Protein AF-A0A816SNZ1-F1 (afdb_monomer_lite)

Sequence (119 aa):
MFSFCSSQISNSGRFRVFFRKCVNAGNIRAICYDGLQAATILGLEESIKIVESNVPKHPLSTFAQAIFKVCLGRDKEASQVFQLFAAHHADLRSEEVLDLGRSMQYLMPHIYAPWLNTS

Foldseek 3Di:
DVLLVLQLCAPPHVCVVVLVVCLVVVPLVSLLLVLLLCCQVVNLVVSLVSLVSCPPVDLLSLLSNLVSCVVVVVPVVSVVSVVSNVVPPHDCPDVVVVVSVVVSVVSNVSNPPPDPPPD

Structure (mmCIF, N/CA/C/O backbone):
data_AF-A0A816SNZ1-F1
#
_entry.id   AF-A0A816SNZ1-F1
#
loop_
_atom_site.group_PDB
_atom_site.id
_atom_site.type_symbol
_atom_sit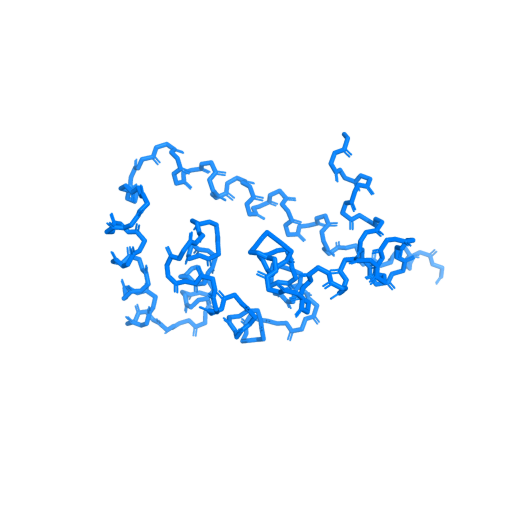e.label_atom_id
_atom_site.label_alt_id
_atom_site.label_comp_id
_atom_site.label_asym_id
_atom_site.label_entity_id
_atom_site.label_seq_id
_atom_site.pdbx_PDB_ins_code
_atom_site.Cartn_x
_atom_site.Cartn_y
_atom_site.Cartn_z
_atom_site.occupancy
_atom_site.B_iso_or_equiv
_atom_site.auth_seq_id
_atom_site.auth_comp_id
_atom_site.auth_asym_id
_atom_site.auth_atom_id
_atom_site.pdbx_PDB_model_num
ATOM 1 N N . MET A 1 1 ? 20.719 -8.042 -5.033 1.00 43.97 1 MET A N 1
ATOM 2 C CA . MET A 1 1 ? 20.412 -7.519 -6.388 1.00 43.97 1 MET A CA 1
ATOM 3 C C . MET A 1 1 ? 19.325 -6.432 -6.388 1.00 43.97 1 MET A C 1
ATOM 5 O O . MET A 1 1 ? 19.473 -5.473 -7.131 1.00 43.97 1 MET A O 1
ATOM 9 N N . PHE A 1 2 ? 18.286 -6.499 -5.537 1.00 44.66 2 PHE A N 1
ATOM 10 C CA . PHE A 1 2 ? 17.207 -5.489 -5.498 1.00 44.66 2 PHE A CA 1
ATOM 11 C C . PHE A 1 2 ? 17.575 -4.113 -4.892 1.00 44.66 2 PHE A C 1
ATOM 13 O O . PHE A 1 2 ? 17.025 -3.114 -5.350 1.00 44.66 2 PHE A O 1
ATOM 20 N N . SER A 1 3 ? 18.537 -4.009 -3.958 1.00 50.00 3 SER A N 1
ATOM 21 C CA . SER A 1 3 ? 18.915 -2.703 -3.363 1.00 50.00 3 SER A CA 1
ATOM 22 C C . SER A 1 3 ? 19.641 -1.754 -4.337 1.00 50.00 3 SER A C 1
ATOM 24 O O . SER A 1 3 ? 19.559 -0.531 -4.221 1.00 50.00 3 SER A O 1
ATOM 26 N N . PHE A 1 4 ? 20.305 -2.300 -5.364 1.00 48.47 4 PHE A N 1
ATOM 27 C CA . PHE A 1 4 ? 20.852 -1.497 -6.460 1.00 48.47 4 PHE A CA 1
ATOM 28 C C . PHE A 1 4 ? 19.730 -0.953 -7.355 1.00 48.47 4 PHE A C 1
ATOM 30 O O . PHE A 1 4 ? 19.806 0.167 -7.837 1.00 48.47 4 PHE A O 1
ATOM 37 N N . CYS A 1 5 ? 18.648 -1.709 -7.552 1.00 53.03 5 CYS A N 1
ATOM 38 C CA . CYS A 1 5 ? 17.548 -1.275 -8.409 1.00 53.03 5 CYS A CA 1
ATOM 39 C C . CYS A 1 5 ? 16.741 -0.131 -7.766 1.00 53.03 5 CYS A C 1
ATOM 41 O O . CYS A 1 5 ? 16.428 0.840 -8.451 1.00 53.03 5 CYS A O 1
ATOM 43 N N . SER A 1 6 ? 16.492 -0.183 -6.448 1.00 59.12 6 SER A N 1
ATOM 44 C CA . SER A 1 6 ? 15.753 0.863 -5.718 1.00 59.12 6 SER A CA 1
ATOM 45 C C . SER A 1 6 ? 16.490 2.211 -5.681 1.00 59.12 6 SER A C 1
ATOM 47 O O . SER A 1 6 ? 15.879 3.255 -5.905 1.00 59.12 6 SER A O 1
ATOM 49 N N . SER A 1 7 ? 17.814 2.208 -5.488 1.00 62.91 7 SER A N 1
ATOM 50 C CA . SER A 1 7 ? 18.628 3.435 -5.538 1.00 62.91 7 SER A CA 1
ATOM 51 C C . SER A 1 7 ? 18.692 4.042 -6.946 1.00 62.91 7 SER A C 1
ATOM 53 O O . SER A 1 7 ? 18.656 5.263 -7.090 1.00 62.91 7 SER A O 1
ATOM 55 N N . GLN A 1 8 ? 18.704 3.221 -8.001 1.00 66.19 8 GLN A N 1
ATOM 56 C CA . GLN A 1 8 ? 18.770 3.701 -9.388 1.00 66.19 8 GLN A CA 1
ATOM 57 C C . GLN A 1 8 ? 17.430 4.206 -9.955 1.00 66.19 8 GLN A C 1
ATOM 59 O O . GLN A 1 8 ? 17.444 4.891 -10.979 1.00 66.19 8 GLN A O 1
ATOM 64 N N . ILE A 1 9 ? 16.292 3.915 -9.315 1.00 68.00 9 ILE A N 1
ATOM 65 C CA . ILE A 1 9 ? 14.983 4.518 -9.648 1.00 68.00 9 ILE A CA 1
ATOM 66 C C . ILE A 1 9 ? 14.637 5.736 -8.776 1.00 68.00 9 ILE A C 1
ATOM 68 O O . ILE A 1 9 ? 13.688 6.452 -9.087 1.00 68.00 9 ILE A O 1
ATOM 72 N N . SER A 1 10 ? 15.401 5.977 -7.703 1.00 67.38 10 SER A N 1
ATOM 73 C CA . SER A 1 10 ? 15.212 7.103 -6.780 1.00 67.38 10 SER A CA 1
ATOM 74 C C . SER A 1 10 ? 15.474 8.472 -7.431 1.00 67.38 10 SER A C 1
ATOM 76 O O . SER A 1 10 ? 15.876 8.563 -8.592 1.00 67.38 10 SER A O 1
ATOM 78 N N . ASN A 1 11 ? 15.269 9.563 -6.681 1.00 62.66 11 ASN A N 1
ATOM 79 C CA . ASN A 1 11 ? 15.342 10.932 -7.205 1.00 62.66 11 ASN A CA 1
ATOM 80 C C . ASN A 1 11 ? 16.663 11.294 -7.922 1.00 62.66 11 ASN A C 1
ATOM 82 O O . ASN A 1 11 ? 16.648 12.151 -8.808 1.00 62.66 11 ASN A O 1
ATOM 86 N N . SER A 1 12 ? 17.774 10.638 -7.596 1.00 66.06 12 SER A N 1
ATOM 87 C CA . SER A 1 12 ? 19.091 10.825 -8.228 1.00 66.06 12 SER A CA 1
ATOM 88 C C . SER A 1 12 ? 19.535 9.641 -9.097 1.00 66.06 12 SER A C 1
ATOM 90 O O . SER A 1 12 ? 20.645 9.631 -9.627 1.00 66.06 12 SER A O 1
ATOM 92 N N . GLY A 1 13 ? 18.680 8.631 -9.250 1.00 71.75 13 GLY A N 1
ATOM 93 C CA . GLY A 1 13 ? 18.997 7.396 -9.945 1.00 71.75 13 GLY A CA 1
ATOM 94 C C . GLY A 1 13 ? 18.939 7.516 -11.470 1.00 71.75 13 GLY A C 1
ATOM 95 O O . GLY A 1 13 ? 18.088 8.209 -12.035 1.00 71.75 13 GLY A O 1
ATOM 96 N N . ARG 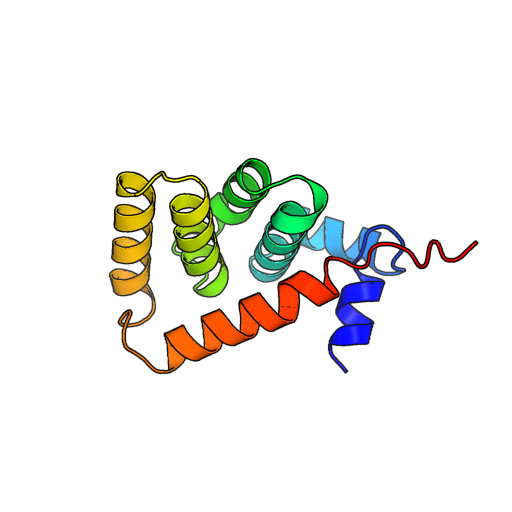A 1 14 ? 19.823 6.786 -12.165 1.00 78.19 14 ARG A N 1
ATOM 97 C CA . ARG A 1 14 ? 19.944 6.821 -13.637 1.00 78.19 14 ARG A CA 1
ATOM 98 C C . ARG A 1 14 ? 18.669 6.394 -14.371 1.00 78.19 14 ARG A C 1
ATOM 100 O O . ARG A 1 14 ? 18.459 6.794 -15.512 1.00 78.19 14 ARG A O 1
ATOM 107 N N . PHE A 1 15 ? 17.807 5.608 -13.729 1.00 81.12 15 PHE A N 1
ATOM 108 C CA . PHE A 1 15 ? 16.562 5.111 -14.312 1.00 81.12 15 PHE A CA 1
ATOM 109 C C . PHE A 1 15 ? 15.329 5.930 -13.920 1.00 81.12 15 PHE A C 1
ATOM 111 O O . PHE A 1 15 ? 14.235 5.585 -14.364 1.00 81.12 15 PHE A O 1
ATOM 118 N N . ARG A 1 16 ? 15.460 7.033 -13.166 1.00 81.69 16 ARG A N 1
ATOM 119 C CA . ARG A 1 16 ? 14.312 7.849 -12.724 1.00 81.69 16 ARG A CA 1
ATOM 120 C C . ARG A 1 16 ? 13.413 8.296 -13.877 1.00 81.69 16 ARG A C 1
ATOM 122 O O . ARG A 1 16 ? 12.193 8.201 -13.780 1.00 81.69 16 ARG A O 1
ATOM 129 N N . VAL A 1 17 ? 14.004 8.755 -14.983 1.00 86.75 17 VAL A N 1
ATOM 130 C CA . VAL A 1 17 ? 13.249 9.217 -16.163 1.00 86.75 17 VAL A CA 1
ATOM 131 C C . VAL A 1 17 ? 12.432 8.076 -16.770 1.00 86.75 17 VAL A C 1
ATOM 133 O O . VAL A 1 17 ? 11.260 8.254 -17.096 1.00 86.75 17 VAL A O 1
ATOM 136 N N . PHE A 1 18 ? 13.031 6.891 -16.898 1.00 87.69 18 PHE A N 1
ATOM 137 C CA . PHE A 1 18 ? 12.336 5.707 -17.396 1.00 87.69 18 PHE A CA 1
ATOM 138 C C . PHE A 1 18 ? 11.241 5.249 -16.425 1.00 87.69 18 PHE A C 1
ATOM 140 O O . PHE A 1 18 ? 10.109 5.019 -16.841 1.00 87.69 18 PHE A O 1
ATOM 147 N N . PHE A 1 19 ? 11.541 5.202 -15.127 1.00 87.44 19 PHE A N 1
ATOM 148 C CA . PHE A 1 19 ? 10.577 4.859 -14.085 1.00 87.44 19 PHE A CA 1
ATOM 149 C C . PHE A 1 19 ? 9.357 5.789 -14.112 1.00 87.44 19 PHE A C 1
ATOM 151 O O . PHE A 1 19 ? 8.223 5.315 -14.110 1.00 87.44 19 PHE A O 1
ATOM 158 N N . ARG A 1 20 ? 9.568 7.104 -14.256 1.00 88.38 20 ARG A N 1
ATOM 159 C CA . ARG A 1 20 ? 8.473 8.076 -14.368 1.00 88.38 20 ARG A CA 1
ATOM 160 C C . ARG A 1 20 ? 7.614 7.846 -15.612 1.00 88.38 20 ARG A C 1
ATOM 162 O O . ARG A 1 20 ? 6.397 7.971 -15.527 1.00 88.38 20 ARG A O 1
ATOM 169 N N . LYS A 1 21 ? 8.207 7.447 -16.745 1.00 93.31 21 LYS A N 1
ATOM 170 C CA . LYS A 1 21 ? 7.435 7.037 -17.934 1.00 93.31 21 LYS A CA 1
ATOM 171 C C . LYS A 1 21 ? 6.555 5.818 -17.643 1.00 93.31 21 LYS A C 1
ATOM 173 O O . LYS A 1 21 ? 5.406 5.808 -18.067 1.00 93.31 21 LYS A O 1
ATOM 178 N N . CYS A 1 22 ? 7.048 4.832 -16.891 1.00 92.94 22 CYS A N 1
ATOM 179 C CA . CYS A 1 22 ? 6.246 3.676 -16.476 1.00 92.94 22 CYS A CA 1
ATOM 180 C C . CYS A 1 22 ? 5.076 4.075 -15.567 1.00 92.94 22 CYS A C 1
ATOM 182 O O . CYS A 1 22 ? 3.969 3.582 -15.769 1.00 92.94 22 CYS A O 1
ATOM 184 N N . VAL A 1 23 ? 5.302 4.975 -14.602 1.00 92.25 23 VAL A N 1
ATOM 185 C CA . VAL A 1 23 ? 4.234 5.518 -13.742 1.00 92.25 23 VAL A CA 1
ATOM 186 C C . VAL A 1 23 ? 3.171 6.215 -14.595 1.00 92.25 23 VAL A C 1
ATOM 188 O O . VAL A 1 23 ? 1.996 5.873 -14.506 1.00 92.25 23 VAL A O 1
ATOM 191 N N . ASN A 1 24 ? 3.584 7.113 -15.494 1.00 93.06 24 ASN A N 1
ATOM 192 C CA . ASN A 1 24 ? 2.670 7.855 -16.370 1.00 93.06 24 ASN A CA 1
ATOM 193 C C . ASN A 1 24 ? 1.907 6.950 -17.352 1.00 93.06 24 ASN A C 1
ATOM 195 O O . ASN A 1 24 ? 0.803 7.285 -17.763 1.00 93.06 24 ASN A O 1
ATOM 199 N N . ALA A 1 25 ? 2.481 5.803 -17.723 1.00 95.62 25 ALA A N 1
ATOM 200 C CA . ALA A 1 25 ? 1.830 4.795 -18.557 1.00 95.62 25 ALA A CA 1
ATOM 201 C C . ALA A 1 25 ? 0.851 3.892 -17.779 1.00 95.62 25 ALA A C 1
ATOM 203 O O . ALA A 1 25 ? 0.322 2.939 -18.348 1.00 95.62 25 ALA A O 1
ATOM 204 N N . GLY A 1 26 ? 0.630 4.136 -16.483 1.00 94.38 26 GLY A N 1
ATOM 205 C CA . GLY A 1 26 ? -0.278 3.329 -15.670 1.00 94.38 26 GLY A CA 1
ATOM 206 C C . GLY A 1 26 ? 0.301 1.975 -15.252 1.00 94.38 26 GLY A C 1
ATOM 207 O O . GLY A 1 26 ? -0.450 1.044 -14.962 1.00 94.38 26 GLY A O 1
ATOM 208 N N . ASN A 1 27 ? 1.631 1.808 -15.249 1.00 95.88 27 ASN A N 1
ATOM 209 C CA . ASN A 1 27 ? 2.232 0.538 -14.854 1.00 95.88 27 ASN A CA 1
ATOM 210 C C . ASN A 1 27 ? 1.987 0.267 -13.363 1.00 95.88 27 ASN A C 1
ATOM 212 O O . ASN A 1 27 ? 2.554 0.934 -12.498 1.00 95.88 27 ASN A O 1
ATOM 216 N N . ILE A 1 28 ? 1.204 -0.774 -13.076 1.00 95.69 28 ILE A N 1
ATOM 217 C CA . ILE A 1 28 ? 0.726 -1.089 -11.725 1.00 95.69 28 ILE A CA 1
ATOM 218 C C . ILE A 1 28 ? 1.871 -1.266 -10.711 1.00 95.69 28 ILE A C 1
ATOM 220 O O . ILE A 1 28 ? 1.797 -0.776 -9.585 1.00 95.69 28 ILE A O 1
ATOM 224 N N . ARG A 1 29 ? 2.984 -1.892 -11.121 1.00 92.50 29 ARG A N 1
ATOM 225 C CA . ARG A 1 29 ? 4.154 -2.096 -10.254 1.00 92.50 29 ARG A CA 1
ATOM 226 C C . ARG A 1 29 ? 4.892 -0.786 -10.015 1.00 92.50 29 ARG A C 1
ATOM 228 O O . ARG A 1 29 ? 5.254 -0.502 -8.879 1.00 92.50 29 ARG A O 1
ATOM 235 N N . ALA A 1 30 ? 5.087 0.021 -11.058 1.00 92.50 30 ALA A N 1
ATOM 236 C CA . ALA A 1 30 ? 5.735 1.323 -10.924 1.00 92.50 30 ALA A CA 1
ATOM 237 C C . ALA A 1 30 ? 4.938 2.255 -9.999 1.00 92.50 30 ALA A C 1
ATOM 239 O O . ALA A 1 30 ? 5.527 2.851 -9.107 1.00 92.50 30 ALA A O 1
ATOM 240 N N . ILE A 1 31 ? 3.609 2.302 -10.141 1.00 95.00 31 ILE A N 1
ATOM 241 C CA . ILE A 1 31 ? 2.722 3.065 -9.247 1.00 95.00 31 ILE A CA 1
ATOM 242 C C . ILE A 1 31 ? 2.837 2.569 -7.803 1.00 95.00 31 ILE A C 1
ATOM 244 O O . ILE A 1 31 ? 2.943 3.376 -6.884 1.00 95.00 31 ILE A O 1
ATOM 248 N N . CYS A 1 32 ? 2.881 1.249 -7.587 1.00 94.31 32 CYS A N 1
ATOM 249 C CA . CYS A 1 32 ? 3.075 0.699 -6.247 1.00 94.31 32 CYS A CA 1
ATOM 250 C C . CYS A 1 32 ? 4.386 1.190 -5.618 1.00 94.31 32 CYS A C 1
ATOM 252 O O . CYS A 1 32 ? 4.388 1.615 -4.466 1.00 94.31 32 CYS A O 1
ATOM 254 N N . TYR A 1 33 ? 5.494 1.148 -6.361 1.00 90.62 33 TYR A N 1
ATOM 255 C CA . TYR A 1 33 ? 6.787 1.614 -5.860 1.00 90.62 33 TYR A CA 1
ATOM 256 C C . TYR A 1 33 ? 6.825 3.133 -5.643 1.00 90.62 33 TYR A C 1
ATOM 258 O O . TYR A 1 33 ?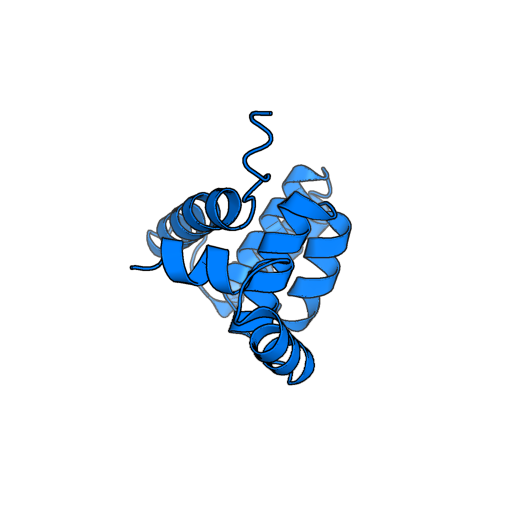 7.366 3.571 -4.631 1.00 90.62 33 TYR A O 1
ATOM 266 N N . ASP A 1 34 ? 6.232 3.925 -6.541 1.00 90.50 34 ASP A N 1
ATOM 267 C CA . ASP A 1 34 ? 6.150 5.390 -6.412 1.00 90.50 34 ASP A CA 1
ATOM 268 C C . ASP A 1 34 ? 5.327 5.780 -5.174 1.00 90.50 34 ASP A C 1
ATOM 270 O O . ASP A 1 34 ? 5.724 6.654 -4.409 1.00 90.50 34 ASP A O 1
ATOM 274 N N . GLY A 1 35 ? 4.236 5.059 -4.900 1.00 93.12 35 GLY A N 1
ATOM 275 C CA . GLY A 1 35 ? 3.436 5.242 -3.693 1.00 93.12 35 GLY A CA 1
ATOM 276 C C . GLY A 1 35 ? 4.194 4.880 -2.416 1.00 93.12 35 GLY A C 1
ATOM 277 O O . GLY A 1 35 ? 4.235 5.678 -1.480 1.00 93.12 35 GLY A O 1
ATOM 278 N N . LEU A 1 36 ? 4.861 3.720 -2.376 1.00 91.75 36 LEU A N 1
ATOM 279 C CA . LEU A 1 36 ? 5.706 3.339 -1.232 1.00 91.75 36 LEU A CA 1
ATOM 280 C C . LEU A 1 36 ? 6.850 4.343 -1.001 1.00 91.75 36 LEU A C 1
ATOM 282 O O . LEU A 1 36 ? 7.223 4.588 0.143 1.00 91.75 36 LEU A O 1
ATOM 286 N N . GLN A 1 37 ? 7.371 4.962 -2.065 1.00 87.00 37 GLN A N 1
ATOM 287 C CA . GLN A 1 37 ? 8.342 6.055 -1.973 1.00 87.00 37 GLN A CA 1
ATOM 288 C C . GLN A 1 37 ? 7.755 7.337 -1.416 1.00 87.00 37 GLN A C 1
ATOM 290 O O . GLN A 1 37 ? 8.353 7.965 -0.543 1.00 87.00 37 GLN A O 1
ATOM 295 N N . ALA A 1 38 ? 6.584 7.730 -1.897 1.00 89.19 38 ALA A N 1
ATOM 296 C CA . ALA A 1 38 ? 5.916 8.923 -1.414 1.00 89.19 38 ALA A CA 1
ATOM 297 C C . ALA A 1 38 ? 5.639 8.843 0.091 1.00 89.19 38 ALA A C 1
ATOM 299 O O . ALA A 1 38 ? 5.789 9.852 0.768 1.00 89.19 38 ALA A O 1
ATOM 300 N N . ALA A 1 39 ? 5.359 7.656 0.641 1.00 90.56 39 ALA A N 1
ATOM 301 C CA . ALA A 1 39 ? 5.148 7.480 2.080 1.00 90.56 39 ALA A CA 1
ATOM 302 C C . ALA A 1 39 ? 6.340 7.958 2.927 1.00 90.56 39 ALA A C 1
ATOM 304 O O . ALA A 1 39 ? 6.137 8.467 4.026 1.00 90.56 39 ALA A O 1
ATOM 305 N N . THR A 1 40 ? 7.570 7.824 2.417 1.00 83.00 40 THR A N 1
ATOM 306 C CA . THR A 1 40 ? 8.793 8.181 3.150 1.00 83.00 40 THR A CA 1
ATOM 307 C C . THR A 1 40 ? 9.310 9.587 2.834 1.00 83.00 40 THR A C 1
ATOM 309 O O . THR A 1 40 ? 10.020 10.162 3.653 1.00 83.00 40 THR A O 1
ATOM 312 N N . ILE A 1 41 ? 8.960 10.153 1.672 1.00 83.50 41 ILE A N 1
ATOM 313 C CA . ILE A 1 41 ? 9.461 11.463 1.210 1.00 83.50 41 ILE A CA 1
ATOM 314 C C . ILE A 1 41 ? 8.402 12.570 1.321 1.00 83.50 41 ILE A C 1
ATOM 316 O O . ILE A 1 41 ? 8.724 13.696 1.685 1.00 83.50 41 ILE A O 1
ATOM 320 N N . LEU A 1 42 ? 7.152 12.264 0.969 1.00 88.06 42 LEU A N 1
ATOM 321 C CA . LEU A 1 42 ? 6.039 13.218 0.857 1.00 88.06 42 LEU A CA 1
ATOM 322 C C . LEU A 1 42 ? 4.990 13.037 1.965 1.00 88.06 42 LEU A C 1
ATOM 324 O O . LEU A 1 42 ? 4.217 13.951 2.237 1.00 88.06 42 LEU A O 1
ATOM 328 N N . GLY A 1 43 ? 4.969 11.867 2.604 1.00 91.19 43 GLY A N 1
ATOM 329 C CA . GLY A 1 43 ? 4.029 11.497 3.655 1.00 91.19 43 GLY A CA 1
ATOM 330 C C . GLY A 1 43 ? 2.934 10.533 3.193 1.00 91.19 43 GLY A C 1
ATOM 331 O O . GLY A 1 43 ? 2.758 10.239 2.007 1.00 91.19 43 GLY A O 1
ATOM 332 N N . LEU A 1 44 ? 2.188 10.016 4.171 1.00 94.94 44 LEU A N 1
ATOM 333 C CA . LEU A 1 44 ? 1.208 8.945 3.967 1.00 94.94 44 LEU A CA 1
ATOM 334 C C . LEU A 1 44 ? 0.007 9.373 3.109 1.00 94.94 44 LEU A C 1
ATOM 336 O O . LEU A 1 44 ? -0.468 8.583 2.301 1.00 94.94 44 LEU A O 1
ATOM 340 N N . GLU A 1 45 ? -0.454 10.620 3.234 1.00 97.19 45 GLU A N 1
ATOM 341 C CA . GLU A 1 45 ? -1.575 11.150 2.438 1.00 97.19 45 GLU A CA 1
ATOM 342 C C . GLU A 1 45 ? -1.289 11.092 0.936 1.00 97.19 45 GLU A C 1
ATOM 344 O O . GLU A 1 45 ? -2.120 10.646 0.146 1.00 97.19 45 GLU A O 1
ATOM 349 N N . GLU A 1 46 ? -0.093 11.520 0.533 1.00 96.12 46 GLU A N 1
ATOM 350 C CA . GLU A 1 46 ? 0.288 11.539 -0.876 1.00 96.12 46 GLU A CA 1
ATOM 351 C C . GLU A 1 46 ? 0.521 10.123 -1.406 1.00 96.12 46 GLU A C 1
ATOM 353 O O . GLU A 1 46 ? 0.102 9.786 -2.513 1.00 96.12 46 GLU A O 1
ATOM 358 N N . SER A 1 47 ? 1.097 9.256 -0.571 1.00 95.50 47 SER A N 1
ATOM 359 C CA . SER A 1 47 ? 1.210 7.830 -0.869 1.00 95.50 47 SER A CA 1
ATOM 360 C C . SER A 1 47 ? -0.144 7.187 -1.169 1.00 95.50 47 SER A C 1
ATOM 362 O O . SER A 1 47 ? -0.281 6.495 -2.180 1.00 95.50 47 SER A O 1
ATOM 364 N N . ILE A 1 48 ? -1.156 7.457 -0.335 1.00 98.00 48 ILE A N 1
ATOM 365 C CA . ILE A 1 48 ? -2.515 6.919 -0.486 1.00 98.00 48 ILE A CA 1
ATOM 366 C C . ILE A 1 48 ? -3.123 7.317 -1.832 1.00 98.00 48 ILE A C 1
ATOM 368 O O . ILE A 1 48 ? -3.687 6.445 -2.496 1.00 98.00 48 ILE A O 1
ATOM 372 N N . LYS A 1 49 ? -2.979 8.582 -2.253 1.00 97.88 49 LYS A N 1
ATOM 373 C CA . LYS A 1 49 ? -3.477 9.064 -3.556 1.00 97.88 49 LYS A CA 1
ATOM 374 C C . LYS A 1 49 ? -2.801 8.351 -4.723 1.00 97.88 49 LYS A C 1
ATOM 376 O O . LYS A 1 49 ? -3.465 7.950 -5.672 1.00 97.88 49 LYS A O 1
ATOM 381 N N . ILE A 1 50 ? -1.483 8.163 -4.650 1.00 96.50 50 ILE A N 1
ATOM 382 C CA . ILE A 1 50 ? -0.722 7.510 -5.723 1.00 96.50 50 ILE A CA 1
ATOM 383 C C . ILE A 1 50 ? -1.173 6.055 -5.892 1.00 96.50 50 ILE A C 1
ATOM 385 O O . ILE A 1 50 ? -1.446 5.617 -7.011 1.00 96.50 50 ILE A O 1
ATOM 389 N N . VAL A 1 51 ? -1.290 5.303 -4.792 1.00 97.00 51 VAL A N 1
ATOM 390 C CA . VAL A 1 51 ? -1.661 3.879 -4.858 1.00 97.00 51 VAL A CA 1
ATOM 391 C C . VAL A 1 51 ? -3.155 3.639 -5.079 1.00 97.00 51 VAL A C 1
ATOM 393 O O . VAL A 1 51 ? -3.532 2.506 -5.361 1.00 97.00 51 VAL A O 1
ATOM 396 N N . GLU A 1 52 ? -4.007 4.662 -4.989 1.00 97.00 52 GLU A N 1
ATOM 397 C CA . GLU A 1 52 ? -5.467 4.525 -5.096 1.00 97.00 52 GLU A CA 1
ATOM 398 C C . GLU A 1 52 ? -5.907 3.867 -6.408 1.00 97.00 52 GLU A C 1
ATOM 400 O O . GLU A 1 52 ? -6.714 2.94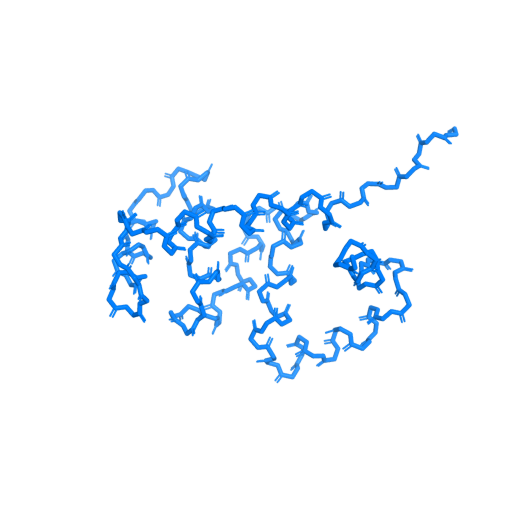1 -6.400 1.00 97.00 52 GLU A O 1
ATOM 405 N N . SER A 1 53 ? -5.294 4.254 -7.529 1.00 95.19 53 SER A N 1
ATOM 406 C CA . SER A 1 53 ? -5.587 3.680 -8.854 1.00 95.19 53 SER A CA 1
ATOM 407 C C . SER A 1 53 ? -5.289 2.174 -8.972 1.00 95.19 53 SER A C 1
ATOM 409 O O . SER A 1 53 ? -5.818 1.492 -9.861 1.00 95.19 53 SER A O 1
ATOM 411 N N . ASN A 1 54 ? -4.466 1.646 -8.062 1.00 97.75 54 ASN A N 1
ATOM 412 C CA . ASN A 1 54 ? -4.097 0.240 -7.993 1.00 97.75 54 ASN A CA 1
ATOM 413 C C . ASN A 1 54 ? -5.017 -0.584 -7.088 1.00 97.75 54 ASN A C 1
ATOM 415 O O . ASN A 1 54 ? -4.880 -1.806 -7.081 1.00 97.75 54 ASN A O 1
ATOM 419 N N . VAL A 1 55 ? -5.924 0.025 -6.324 1.00 96.75 55 VAL A N 1
ATOM 420 C CA . VAL A 1 55 ? -6.813 -0.693 -5.401 1.00 96.75 55 VAL A CA 1
ATOM 421 C C . VAL A 1 55 ? -8.117 -1.087 -6.115 1.00 96.75 55 VAL A C 1
ATOM 423 O O . VAL A 1 55 ? -8.712 -0.239 -6.778 1.00 96.75 55 VAL A O 1
ATOM 426 N N . PRO A 1 56 ? -8.590 -2.352 -6.036 1.00 96.88 56 PRO A N 1
ATOM 427 C CA . PRO A 1 56 ? -7.994 -3.533 -5.400 1.00 96.88 56 PRO A CA 1
ATOM 428 C C . PRO A 1 56 ? -7.214 -4.415 -6.398 1.00 96.88 56 PRO A C 1
ATOM 430 O O . PRO A 1 56 ? -7.172 -5.629 -6.278 1.00 96.88 56 PRO A O 1
ATOM 433 N N . LYS A 1 57 ? -6.660 -3.847 -7.469 1.00 97.06 57 LYS A N 1
ATOM 434 C CA . LYS A 1 57 ? -6.023 -4.605 -8.559 1.00 97.06 57 LYS A CA 1
ATOM 435 C C . LYS A 1 57 ? -4.657 -5.187 -8.180 1.00 97.06 57 LYS A C 1
ATOM 437 O O . LYS A 1 57 ? -4.242 -6.179 -8.772 1.00 97.06 57 LYS A O 1
ATOM 442 N N . HIS A 1 58 ? -3.936 -4.567 -7.245 1.00 97.06 58 HIS A N 1
ATOM 443 C CA . HIS A 1 58 ? -2.583 -4.973 -6.862 1.00 97.06 58 HIS A CA 1
ATOM 444 C C . HIS A 1 58 ? -2.462 -5.218 -5.351 1.00 97.06 58 HIS A C 1
ATOM 446 O O . HIS A 1 58 ? -2.637 -4.272 -4.578 1.00 97.06 58 HIS A O 1
ATOM 452 N N . PRO A 1 59 ? -2.067 -6.429 -4.913 1.00 96.81 59 PRO A N 1
ATOM 453 C CA . PRO A 1 59 ? -2.127 -6.825 -3.507 1.00 96.81 59 PRO A CA 1
ATOM 454 C C . PRO A 1 59 ? -1.289 -5.935 -2.593 1.00 96.81 59 PRO A C 1
ATOM 456 O O . PRO A 1 59 ? -1.796 -5.442 -1.589 1.00 96.81 59 PRO A O 1
ATOM 459 N N . LEU A 1 60 ? -0.036 -5.647 -2.961 1.00 96.12 60 LEU A N 1
ATOM 460 C CA . LEU A 1 60 ? 0.832 -4.805 -2.135 1.00 96.12 60 LEU A CA 1
ATOM 461 C C . LEU A 1 60 ? 0.341 -3.352 -2.062 1.00 96.12 60 LEU A C 1
ATOM 463 O O . LEU A 1 60 ? 0.485 -2.722 -1.023 1.00 96.12 60 LEU A O 1
ATOM 467 N N . SER A 1 61 ? -0.263 -2.820 -3.130 1.00 97.19 61 SER A N 1
ATOM 468 C CA . SER A 1 61 ? -0.812 -1.455 -3.119 1.00 97.19 61 SER A CA 1
ATOM 469 C C . SER A 1 61 ? -2.045 -1.360 -2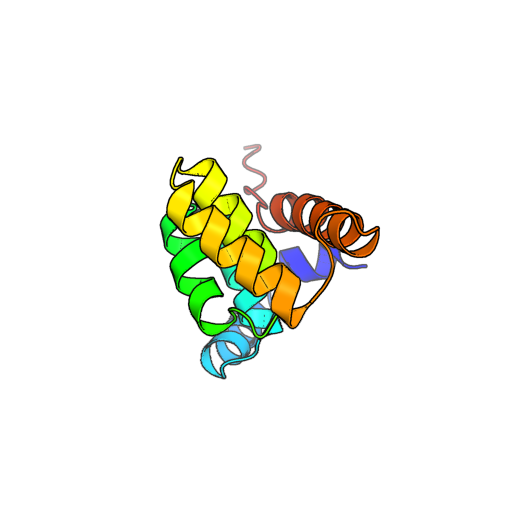.229 1.00 97.19 61 SER A C 1
ATOM 471 O O . SER A 1 61 ? -2.135 -0.448 -1.413 1.00 97.19 61 SER A O 1
ATOM 473 N N . THR A 1 62 ? -2.957 -2.326 -2.349 1.00 98.31 62 THR A N 1
ATOM 474 C CA . THR A 1 62 ? -4.148 -2.437 -1.502 1.00 98.31 62 THR A CA 1
ATOM 475 C C . THR A 1 62 ? -3.761 -2.590 -0.032 1.00 98.31 62 THR A C 1
ATOM 477 O O . THR A 1 62 ? -4.262 -1.858 0.819 1.00 98.31 62 THR A O 1
ATOM 480 N N . PHE A 1 63 ? -2.818 -3.486 0.266 1.00 97.56 63 PHE A N 1
ATOM 481 C CA . PHE A 1 63 ? -2.332 -3.705 1.626 1.00 97.56 63 PHE A CA 1
ATOM 482 C C . PHE A 1 63 ? -1.642 -2.458 2.198 1.00 97.56 63 PHE A C 1
ATOM 484 O O . PHE A 1 63 ? -1.978 -2.022 3.297 1.00 97.56 63 PHE A O 1
ATOM 491 N N . ALA A 1 64 ? -0.740 -1.830 1.436 1.00 96.69 64 ALA A N 1
ATOM 492 C CA . ALA A 1 64 ? -0.059 -0.608 1.859 1.00 96.69 64 ALA A CA 1
ATOM 493 C C . ALA A 1 64 ? -1.046 0.535 2.133 1.00 96.69 64 ALA A C 1
ATOM 495 O O . ALA A 1 64 ? -0.935 1.201 3.160 1.00 96.69 64 ALA A O 1
ATOM 496 N N . GLN A 1 65 ? -2.053 0.728 1.273 1.00 98.06 65 GLN A N 1
ATOM 497 C CA . GLN A 1 65 ? -3.068 1.763 1.476 1.00 98.06 65 GLN A CA 1
ATOM 498 C C . GLN A 1 65 ? -3.858 1.543 2.776 1.00 98.06 65 GLN A C 1
ATOM 500 O O . GLN A 1 65 ? -4.094 2.502 3.513 1.00 98.06 65 GLN A O 1
ATOM 505 N N . ALA A 1 66 ? -4.237 0.295 3.077 1.00 97.94 66 ALA A N 1
ATOM 506 C CA . ALA A 1 66 ? -4.911 -0.044 4.328 1.00 97.94 66 ALA A CA 1
ATOM 507 C C . ALA A 1 66 ? -4.030 0.288 5.542 1.00 97.94 66 ALA A C 1
ATOM 509 O O . ALA A 1 66 ? -4.481 0.980 6.453 1.00 97.94 66 ALA A O 1
ATOM 510 N N . ILE A 1 67 ? -2.758 -0.126 5.522 1.00 97.38 67 ILE A N 1
ATOM 511 C CA . ILE A 1 67 ? -1.808 0.151 6.609 1.00 97.38 67 ILE A CA 1
ATOM 512 C C . ILE A 1 67 ? -1.589 1.657 6.791 1.00 97.38 67 ILE A C 1
ATOM 514 O O . ILE A 1 67 ? -1.635 2.145 7.916 1.00 97.38 67 ILE A O 1
ATOM 518 N N . PHE A 1 68 ? -1.418 2.423 5.714 1.00 97.06 68 PHE A N 1
ATOM 519 C CA . PHE A 1 68 ? -1.242 3.875 5.815 1.00 97.06 68 PHE A CA 1
ATOM 520 C C . PHE A 1 68 ? -2.470 4.573 6.404 1.00 97.06 68 PHE A C 1
ATOM 522 O O . PHE A 1 68 ? -2.315 5.484 7.214 1.00 97.06 68 PHE A O 1
ATOM 529 N N . LYS A 1 69 ? -3.685 4.116 6.075 1.00 98.31 69 LYS A N 1
ATOM 530 C CA . LYS A 1 69 ? -4.920 4.614 6.703 1.00 98.31 69 LYS A CA 1
ATOM 531 C C . LYS A 1 69 ? -4.976 4.284 8.200 1.00 98.31 69 LYS A C 1
ATOM 533 O O . LYS A 1 69 ? -5.365 5.158 8.969 1.00 98.31 69 LYS A O 1
ATOM 538 N N . VAL A 1 70 ? -4.526 3.096 8.627 1.00 97.50 70 VAL A N 1
ATOM 539 C CA . VAL A 1 70 ? -4.369 2.767 10.063 1.00 97.50 70 VAL A CA 1
ATOM 540 C C . VAL A 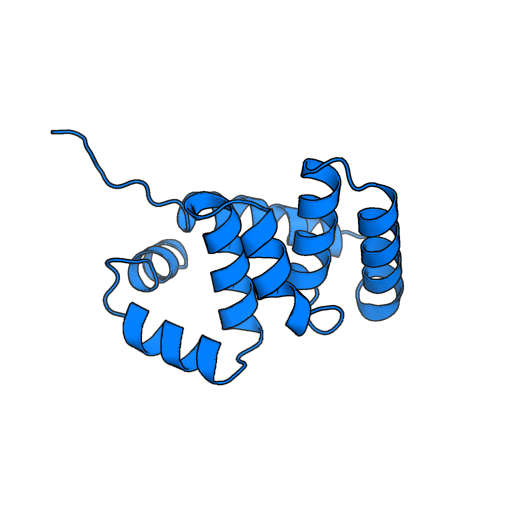1 70 ? -3.383 3.724 10.734 1.00 97.50 70 VAL A C 1
ATOM 542 O O . VAL A 1 70 ? -3.695 4.300 11.770 1.00 97.50 70 VAL A O 1
ATOM 545 N N . CYS A 1 71 ? -2.215 3.958 10.130 1.00 96.25 71 CYS A N 1
ATOM 546 C CA . CYS A 1 71 ? -1.206 4.870 10.682 1.00 96.25 71 CYS A CA 1
ATOM 547 C C . CYS A 1 71 ? -1.698 6.322 10.814 1.00 96.25 71 CYS A C 1
ATOM 549 O O . CYS A 1 71 ? -1.169 7.069 11.632 1.00 96.25 71 CYS A O 1
ATOM 551 N N . LEU A 1 72 ? -2.702 6.721 10.029 1.00 97.31 72 LEU A N 1
ATOM 552 C CA . LEU A 1 72 ? -3.354 8.031 10.106 1.00 97.31 72 LEU A CA 1
ATOM 553 C C . LEU A 1 72 ? -4.570 8.060 11.055 1.00 97.31 72 LEU A C 1
ATOM 555 O O . LEU A 1 72 ? -5.235 9.089 11.144 1.00 97.31 72 LEU A O 1
ATOM 559 N N . GLY A 1 73 ? -4.898 6.954 11.732 1.00 97.69 73 GLY A N 1
ATOM 560 C CA . GLY A 1 73 ? -6.075 6.843 12.606 1.00 97.69 73 GLY A CA 1
ATOM 561 C C . GLY A 1 73 ? -7.412 6.796 11.856 1.00 97.69 73 GLY A C 1
ATOM 562 O O . GLY A 1 73 ? -8.462 7.096 12.423 1.00 97.69 73 GLY A O 1
ATOM 563 N N . ARG A 1 74 ? -7.402 6.451 10.563 1.00 98.06 74 ARG A N 1
ATOM 564 C CA . ARG A 1 74 ? -8.597 6.380 9.704 1.00 98.06 74 ARG A CA 1
ATOM 565 C C . ARG A 1 74 ? -9.179 4.969 9.680 1.00 98.06 74 ARG A C 1
ATOM 567 O O . ARG A 1 74 ? -9.353 4.370 8.617 1.00 98.06 74 ARG A O 1
ATOM 574 N N . ASP A 1 75 ? -9.495 4.438 10.854 1.00 97.44 75 ASP A N 1
ATOM 575 C CA . ASP A 1 75 ? -9.809 3.016 11.053 1.00 97.44 75 ASP A CA 1
ATOM 576 C C . ASP A 1 75 ? -10.974 2.516 10.190 1.00 97.44 75 ASP A C 1
ATOM 578 O O . ASP A 1 75 ? -10.918 1.420 9.632 1.00 97.44 75 ASP A O 1
ATOM 582 N N . LYS A 1 76 ? -12.017 3.338 10.012 1.00 98.12 76 LYS A N 1
ATOM 583 C CA . LYS A 1 76 ? -13.170 2.988 9.167 1.00 98.12 76 LYS A CA 1
ATOM 584 C C . LYS A 1 76 ? -12.768 2.809 7.702 1.00 98.12 76 LYS A C 1
ATOM 586 O O . LYS A 1 76 ? -13.184 1.843 7.068 1.00 98.12 76 LYS A O 1
ATOM 591 N N . GLU A 1 77 ? -11.957 3.720 7.171 1.00 98.31 77 GLU A N 1
ATOM 592 C CA . GLU A 1 77 ? -11.470 3.626 5.795 1.00 98.31 77 GLU A CA 1
ATOM 593 C C . GLU A 1 77 ? -10.479 2.468 5.643 1.00 98.31 77 GLU A C 1
ATOM 595 O O . GLU A 1 77 ? -10.536 1.737 4.659 1.00 98.31 77 GLU A O 1
ATOM 600 N N . ALA A 1 78 ? -9.592 2.267 6.621 1.00 98.19 78 ALA A N 1
ATOM 601 C CA . ALA A 1 78 ? -8.666 1.140 6.624 1.00 98.19 78 ALA A CA 1
ATOM 602 C C . ALA A 1 78 ? -9.412 -0.201 6.603 1.00 98.19 78 ALA A C 1
ATOM 604 O O . ALA A 1 78 ? -9.081 -1.080 5.811 1.00 98.19 78 ALA A O 1
ATOM 605 N N . SER A 1 79 ? -10.460 -0.336 7.422 1.00 98.19 79 SER A N 1
ATOM 606 C CA . SER A 1 79 ? -11.301 -1.535 7.476 1.00 98.19 79 SER A CA 1
ATOM 607 C C . SER A 1 79 ? -11.947 -1.846 6.123 1.00 98.19 79 SER A C 1
ATOM 609 O O . SER A 1 79 ? -11.912 -2.993 5.680 1.00 98.19 79 SER A O 1
ATOM 611 N N . GLN A 1 80 ? -12.451 -0.829 5.417 1.00 98.25 80 GLN A N 1
ATOM 612 C CA . GLN A 1 80 ? -13.004 -0.995 4.067 1.00 98.25 80 GLN A CA 1
ATOM 613 C C . GLN A 1 80 ? -11.952 -1.506 3.074 1.00 98.25 80 GLN A C 1
ATOM 615 O O . GLN A 1 80 ? -12.227 -2.414 2.290 1.00 98.25 80 GLN A O 1
ATOM 620 N N . VAL A 1 81 ? -10.729 -0.972 3.125 1.00 98.25 81 VAL A N 1
ATOM 621 C CA . VAL A 1 81 ? -9.646 -1.429 2.242 1.00 98.25 81 VAL A CA 1
ATOM 622 C C . VAL A 1 81 ? -9.194 -2.849 2.601 1.00 98.25 81 VAL A C 1
ATOM 624 O O . VAL A 1 81 ? -8.941 -3.645 1.700 1.00 98.25 81 VAL A O 1
ATOM 627 N N . PHE A 1 82 ? -9.159 -3.226 3.883 1.00 98.00 82 PHE A N 1
ATOM 628 C CA . PHE A 1 82 ? -8.875 -4.608 4.292 1.00 98.00 82 PHE A CA 1
ATOM 629 C C . PHE A 1 82 ? -9.948 -5.601 3.834 1.00 98.00 82 PHE A C 1
ATOM 631 O O . PHE A 1 82 ? -9.614 -6.715 3.436 1.00 98.00 82 PHE A O 1
ATOM 638 N N . GLN A 1 83 ? -11.223 -5.206 3.838 1.00 97.88 83 GLN A N 1
ATOM 639 C CA . GLN A 1 83 ? -12.304 -6.025 3.282 1.00 97.88 83 GLN A CA 1
ATOM 640 C C . GLN A 1 83 ? -12.131 -6.223 1.772 1.00 97.88 83 GLN A C 1
ATOM 642 O O . GLN A 1 83 ? -12.246 -7.347 1.286 1.00 97.88 83 GLN A O 1
ATOM 647 N N . LEU A 1 84 ? -11.783 -5.160 1.038 1.00 97.38 84 LEU A N 1
ATOM 648 C CA . LEU A 1 84 ? -11.442 -5.256 -0.384 1.00 97.38 84 LEU A CA 1
ATOM 649 C C . LEU A 1 84 ? -10.224 -6.159 -0.614 1.00 97.38 84 LEU A C 1
ATOM 651 O O . LEU A 1 84 ? -10.238 -6.989 -1.519 1.00 97.38 84 LEU A O 1
ATOM 655 N N . PHE A 1 85 ? -9.187 -6.046 0.218 1.00 97.94 85 PHE A N 1
ATOM 656 C CA . PHE A 1 85 ? -8.016 -6.915 0.141 1.00 97.94 85 PHE A CA 1
ATOM 657 C C . PHE A 1 85 ? -8.401 -8.392 0.287 1.00 97.94 85 PHE A C 1
ATOM 659 O O . PHE A 1 85 ? -8.042 -9.205 -0.564 1.00 97.94 85 PHE A O 1
ATOM 666 N N . ALA A 1 86 ? -9.167 -8.728 1.328 1.00 96.94 86 ALA A N 1
ATOM 667 C CA . ALA A 1 86 ? -9.587 -10.100 1.599 1.00 96.94 86 ALA A CA 1
ATOM 668 C C . ALA A 1 86 ? -10.483 -10.674 0.489 1.00 96.94 86 ALA A C 1
ATOM 670 O O . ALA A 1 86 ? -10.403 -11.861 0.187 1.00 96.94 86 ALA A O 1
ATOM 671 N N . ALA A 1 87 ? -11.298 -9.832 -0.153 1.00 97.44 87 ALA A N 1
ATOM 672 C CA . ALA A 1 87 ? -12.166 -10.242 -1.255 1.00 97.44 87 ALA A CA 1
ATOM 673 C C . ALA A 1 87 ? -11.414 -10.525 -2.569 1.00 97.44 87 ALA A C 1
ATOM 675 O O . ALA A 1 87 ? -11.885 -11.323 -3.377 1.00 97.44 87 ALA A O 1
ATOM 676 N N . HIS A 1 88 ? -10.272 -9.868 -2.807 1.00 97.25 88 HIS A N 1
ATOM 677 C CA . HIS A 1 88 ? -9.576 -9.903 -4.101 1.00 97.25 88 HIS A CA 1
ATOM 678 C C . HIS A 1 88 ? -8.210 -10.598 -4.086 1.00 97.25 88 HIS A C 1
ATOM 680 O O . HIS A 1 88 ? -7.675 -10.892 -5.159 1.00 97.25 88 HIS A O 1
ATOM 686 N N . HIS A 1 89 ? -7.614 -10.820 -2.914 1.00 95.81 89 HIS A N 1
ATOM 687 C CA . HIS A 1 89 ? -6.224 -11.260 -2.813 1.00 95.81 89 HIS A CA 1
ATOM 688 C C . HIS A 1 89 ? -6.039 -12.463 -1.892 1.00 95.81 89 HIS A C 1
ATOM 690 O O . HIS A 1 89 ? -5.872 -13.574 -2.387 1.00 95.81 89 HIS A O 1
ATOM 696 N N . ALA A 1 90 ? -6.018 -12.252 -0.577 1.00 94.62 90 ALA A N 1
ATOM 697 C CA . ALA A 1 90 ? -5.693 -13.295 0.389 1.00 94.62 90 ALA A CA 1
ATOM 698 C C . ALA A 1 90 ? -6.375 -13.034 1.735 1.00 94.62 90 ALA A C 1
ATOM 700 O O . ALA A 1 90 ? -6.664 -11.887 2.084 1.00 94.62 90 ALA A O 1
ATOM 701 N N . ASP A 1 91 ? -6.592 -14.097 2.511 1.00 94.50 91 ASP A N 1
ATOM 702 C CA . ASP A 1 91 ? -7.052 -13.975 3.895 1.00 94.50 91 ASP A CA 1
ATOM 703 C C . ASP A 1 91 ? -6.025 -13.189 4.728 1.00 94.50 91 ASP A C 1
ATOM 705 O O . ASP A 1 91 ? -4.817 -13.381 4.587 1.00 94.50 91 ASP A O 1
ATOM 709 N N . LEU A 1 92 ? -6.485 -12.308 5.619 1.00 92.75 92 LEU A N 1
ATOM 710 C CA . LEU A 1 92 ? -5.606 -11.442 6.419 1.00 92.75 92 LEU A CA 1
ATOM 711 C C . LEU A 1 92 ? -4.676 -12.205 7.377 1.00 92.75 92 LEU A C 1
ATOM 713 O O . LEU A 1 92 ? -3.708 -11.630 7.869 1.00 92.75 92 LEU A O 1
ATOM 717 N N . ARG A 1 93 ? -4.966 -13.477 7.662 1.00 92.75 93 ARG A N 1
ATOM 718 C CA . ARG A 1 93 ? -4.187 -14.359 8.544 1.00 92.75 93 ARG A CA 1
ATOM 719 C C . ARG A 1 93 ? -3.257 -15.296 7.773 1.00 92.75 93 ARG A C 1
ATOM 721 O O . ARG A 1 93 ? -2.605 -16.135 8.389 1.00 92.75 93 ARG A O 1
ATOM 728 N N . SER A 1 94 ? -3.234 -15.186 6.449 1.00 94.25 94 SER A N 1
ATOM 729 C CA . SER A 1 94 ? -2.436 -16.035 5.570 1.00 94.25 94 SER A CA 1
ATOM 730 C C . SER A 1 94 ? -0.944 -15.684 5.607 1.00 94.25 94 SER A C 1
ATOM 732 O O . SER A 1 94 ? -0.551 -14.573 5.981 1.00 94.25 94 SER A O 1
ATOM 734 N N . GLU A 1 95 ? -0.097 -16.635 5.210 1.00 94.88 95 GLU A N 1
ATOM 735 C CA . GLU A 1 95 ? 1.352 -16.421 5.123 1.00 94.88 95 GLU A CA 1
ATOM 736 C C . GLU A 1 95 ? 1.700 -15.394 4.034 1.00 94.88 95 GLU A C 1
ATOM 738 O O . GLU A 1 95 ? 2.605 -14.578 4.201 1.00 94.88 95 GLU A O 1
ATOM 743 N N . GLU A 1 96 ? 0.894 -15.327 2.977 1.00 92.31 96 GLU A N 1
ATOM 744 C CA . GLU A 1 96 ? 0.997 -14.356 1.892 1.00 92.31 96 GLU A CA 1
ATOM 745 C C . GLU A 1 96 ? 0.910 -12.912 2.404 1.00 92.31 96 GLU A C 1
ATOM 747 O O . GLU A 1 96 ? 1.627 -12.028 1.930 1.00 92.31 96 GLU A O 1
ATOM 752 N N . VAL A 1 97 ? 0.068 -12.652 3.408 1.00 93.56 97 VAL A N 1
ATOM 753 C CA . VAL A 1 97 ? -0.034 -11.324 4.035 1.00 93.56 97 VAL A CA 1
ATOM 754 C C . VAL A 1 97 ? 1.203 -11.002 4.869 1.00 93.56 97 VAL A C 1
ATOM 756 O O . VAL A 1 97 ? 1.665 -9.856 4.862 1.00 93.56 97 VAL A O 1
ATOM 759 N N . LEU A 1 98 ? 1.797 -12.000 5.528 1.00 92.81 98 LEU A N 1
ATOM 760 C CA . LEU A 1 98 ? 3.077 -11.825 6.220 1.00 92.81 98 LEU A CA 1
ATOM 761 C C . LEU A 1 98 ? 4.191 -11.473 5.227 1.00 92.81 98 LEU A C 1
ATOM 763 O O . LEU A 1 98 ? 4.992 -10.577 5.500 1.00 92.81 98 LEU A O 1
ATOM 767 N N . ASP A 1 99 ? 4.210 -12.105 4.054 1.00 94.31 99 ASP A N 1
ATOM 768 C CA . ASP A 1 99 ? 5.172 -11.809 2.989 1.00 94.31 99 ASP A CA 1
ATOM 769 C C . ASP A 1 99 ? 4.980 -10.424 2.367 1.00 94.31 99 ASP A C 1
ATOM 771 O O . ASP A 1 99 ? 5.964 -9.735 2.073 1.00 94.31 99 ASP A O 1
ATOM 775 N N . LEU A 1 100 ? 3.738 -9.954 2.228 1.00 94.12 100 LEU A N 1
ATOM 776 C CA . LEU A 1 100 ? 3.459 -8.567 1.843 1.00 94.12 100 LEU A CA 1
ATOM 777 C C . LEU A 1 100 ? 3.975 -7.583 2.899 1.00 94.12 100 LEU A C 1
ATOM 779 O O . LEU A 1 100 ? 4.607 -6.584 2.546 1.00 94.12 100 LEU A O 1
ATOM 783 N N . GLY A 1 101 ? 3.780 -7.890 4.184 1.00 92.12 101 GLY A N 1
ATOM 784 C CA . GLY A 1 101 ? 4.339 -7.122 5.296 1.00 92.12 101 GLY A CA 1
ATOM 785 C C . GLY A 1 101 ? 5.867 -7.047 5.244 1.00 92.12 101 GLY A C 1
ATOM 786 O O . GLY A 1 101 ? 6.430 -5.951 5.286 1.00 92.12 101 GLY A O 1
ATOM 787 N N . ARG A 1 102 ? 6.544 -8.190 5.065 1.00 91.25 102 ARG A N 1
ATOM 788 C CA . ARG A 1 102 ? 8.010 -8.266 4.896 1.00 91.25 102 ARG A CA 1
ATOM 789 C C . ARG A 1 102 ? 8.479 -7.486 3.672 1.00 91.25 102 ARG A C 1
ATOM 791 O O . ARG A 1 102 ? 9.463 -6.758 3.753 1.00 91.25 102 ARG A O 1
ATOM 798 N N . SER A 1 103 ? 7.761 -7.590 2.556 1.00 89.25 103 SER A N 1
ATOM 799 C CA . SER A 1 103 ? 8.069 -6.854 1.327 1.00 89.25 103 SER A CA 1
ATOM 800 C C . SER A 1 103 ? 7.985 -5.348 1.547 1.00 89.25 103 SER A C 1
ATOM 802 O O . SER A 1 103 ? 8.885 -4.616 1.145 1.00 89.25 103 SER A O 1
ATOM 804 N N . MET A 1 104 ? 6.944 -4.872 2.229 1.00 88.94 104 MET A N 1
ATOM 805 C CA . MET A 1 104 ? 6.782 -3.452 2.535 1.00 88.94 104 MET A CA 1
ATOM 806 C C . MET A 1 104 ? 7.882 -2.947 3.479 1.00 88.94 104 MET A C 1
ATOM 808 O O . MET A 1 104 ? 8.517 -1.933 3.188 1.00 88.94 104 MET A O 1
ATOM 812 N N . GLN A 1 105 ? 8.177 -3.697 4.548 1.00 85.44 105 GLN A N 1
ATOM 813 C CA . GLN A 1 105 ? 9.274 -3.401 5.479 1.00 85.44 105 GLN A CA 1
ATOM 814 C C . GLN A 1 105 ? 10.641 -3.408 4.797 1.00 85.44 105 GLN A C 1
ATOM 816 O O . GLN A 1 105 ? 11.494 -2.593 5.132 1.00 85.44 105 GLN A O 1
ATOM 821 N N . TYR A 1 106 ? 10.861 -4.302 3.834 1.00 83.06 106 TYR A N 1
ATOM 822 C CA . TYR A 1 106 ? 12.092 -4.329 3.057 1.00 83.06 106 TYR A CA 1
ATOM 823 C C . TYR A 1 106 ? 12.167 -3.137 2.102 1.00 83.06 106 TYR A C 1
ATOM 825 O O . TYR A 1 106 ? 13.208 -2.504 1.991 1.00 83.06 106 TYR A O 1
ATOM 833 N N . LEU A 1 107 ? 11.082 -2.788 1.412 1.00 79.00 107 LEU A N 1
ATOM 834 C CA . LEU A 1 107 ? 11.103 -1.751 0.382 1.00 79.00 107 LEU A CA 1
ATOM 835 C C . LEU A 1 107 ? 11.220 -0.336 0.955 1.00 79.00 107 LEU A C 1
ATOM 837 O O . LEU A 1 107 ? 12.017 0.450 0.447 1.00 79.00 107 LEU A O 1
ATOM 841 N N . MET A 1 108 ? 10.476 0.001 2.009 1.00 76.06 108 MET A N 1
ATOM 842 C CA . MET A 1 108 ? 10.405 1.382 2.512 1.00 76.06 108 MET A CA 1
ATOM 843 C C . MET A 1 108 ? 11.775 1.977 2.914 1.00 76.06 108 MET A C 1
ATOM 845 O O . MET A 1 108 ? 12.075 3.082 2.455 1.00 76.06 108 MET A O 1
ATOM 849 N N . PRO A 1 109 ? 12.661 1.278 3.654 1.00 68.00 109 PRO A N 1
ATOM 850 C CA . PRO A 1 109 ? 13.998 1.780 3.987 1.00 68.00 109 PRO A CA 1
ATOM 851 C C . PRO A 1 109 ? 14.927 1.906 2.779 1.00 68.00 109 PRO A C 1
ATOM 853 O O . PRO A 1 109 ? 15.816 2.740 2.772 1.00 68.00 109 PRO A O 1
ATOM 856 N N . HIS A 1 110 ? 14.749 1.084 1.744 1.00 63.94 110 HIS A N 1
ATOM 857 C CA . HIS A 1 110 ? 15.593 1.132 0.542 1.00 63.94 110 HIS A CA 1
ATOM 858 C C . HIS A 1 110 ? 15.158 2.204 -0.455 1.00 63.94 110 HIS A C 1
ATOM 860 O O . HIS A 1 110 ? 15.900 2.551 -1.376 1.00 63.94 110 HIS A O 1
ATOM 866 N N . ILE A 1 111 ? 13.925 2.671 -0.303 1.00 62.75 111 ILE A N 1
ATOM 867 C CA . ILE A 1 111 ? 13.347 3.757 -1.074 1.00 62.75 111 ILE A CA 1
ATOM 868 C C . ILE A 1 111 ? 13.606 5.098 -0.372 1.00 62.75 111 ILE A C 1
ATOM 870 O O . ILE A 1 111 ? 13.849 6.108 -1.037 1.00 62.75 111 ILE A O 1
ATOM 874 N N . TYR A 1 112 ? 13.629 5.084 0.962 1.00 56.56 112 TYR A N 1
ATOM 875 C CA . TYR A 1 112 ? 14.226 6.120 1.791 1.00 56.56 112 TYR A CA 1
ATOM 876 C C . TYR A 1 112 ? 15.750 5.950 1.781 1.00 56.56 112 TYR A C 1
ATOM 878 O O . TYR A 1 112 ? 16.343 5.471 2.736 1.00 56.56 112 TYR A O 1
ATOM 886 N N . ALA A 1 113 ? 16.406 6.315 0.682 1.00 52.44 113 ALA A N 1
ATOM 887 C CA . ALA A 1 113 ? 17.816 6.671 0.755 1.00 52.44 113 ALA A CA 1
ATOM 888 C C . ALA A 1 113 ? 17.870 8.159 1.138 1.00 52.44 113 ALA A C 1
ATOM 890 O O . ALA A 1 113 ? 17.860 9.003 0.234 1.00 52.44 113 ALA A O 1
ATOM 891 N N . PRO A 1 114 ? 17.871 8.528 2.440 1.00 46.84 114 PRO A N 1
ATOM 892 C CA . PRO A 1 114 ? 18.354 9.841 2.795 1.00 46.84 114 PRO A CA 1
ATOM 893 C C . PRO A 1 114 ? 19.794 9.840 2.303 1.00 46.84 114 PRO A C 1
ATOM 895 O O . PRO A 1 114 ? 20.532 8.863 2.460 1.00 46.84 114 PRO A O 1
ATOM 898 N N . TRP A 1 115 ? 20.165 10.897 1.609 1.00 46.50 115 TRP A N 1
ATOM 899 C CA . TRP A 1 115 ? 21.542 11.079 1.222 1.00 46.50 115 TRP A CA 1
ATOM 900 C C . TRP A 1 115 ? 22.456 10.822 2.420 1.00 46.50 115 TRP A C 1
ATOM 902 O O . TRP A 1 115 ? 22.148 11.195 3.554 1.00 46.50 115 TRP A O 1
ATOM 912 N N . LEU A 1 116 ? 23.582 10.187 2.116 1.00 41.47 116 LEU A N 1
ATOM 913 C CA . LEU A 1 116 ? 24.852 10.356 2.800 1.00 41.47 116 LEU A CA 1
ATOM 914 C C . LEU A 1 116 ? 25.144 11.859 2.986 1.00 41.47 116 LEU A C 1
ATOM 916 O O . LEU A 1 116 ? 25.991 12.413 2.299 1.00 41.47 116 LEU A O 1
ATOM 920 N N . ASN A 1 117 ? 24.458 12.521 3.914 1.00 35.97 117 ASN A N 1
ATOM 921 C CA . ASN A 1 117 ? 24.880 13.797 4.478 1.00 35.97 117 ASN A CA 1
ATOM 922 C C . ASN A 1 117 ? 25.698 13.498 5.739 1.00 35.97 117 ASN A C 1
ATOM 924 O O . ASN A 1 117 ? 25.398 13.956 6.835 1.00 35.97 117 ASN A O 1
ATOM 928 N N . THR A 1 118 ? 26.729 12.671 5.574 1.00 43.19 118 THR A N 1
ATOM 929 C CA . THR A 1 118 ? 27.988 12.865 6.288 1.00 43.19 118 THR A CA 1
ATOM 930 C C . THR A 1 118 ? 28.819 13.809 5.434 1.00 43.19 118 THR A C 1
ATOM 932 O O . THR A 1 118 ? 29.490 13.360 4.505 1.00 43.19 118 THR A O 1
ATOM 935 N N . SER A 1 119 ? 28.716 15.108 5.700 1.00 38.38 119 SER A N 1
ATOM 936 C CA . SER A 1 119 ? 29.721 16.145 5.420 1.00 38.38 119 SER A CA 1
ATOM 937 C C . SER A 1 119 ? 29.353 17.378 6.229 1.00 38.38 119 SER A C 1
ATOM 939 O O . SER A 1 119 ? 28.209 17.849 6.050 1.00 38.38 119 SER A O 1
#

Secondary structure (DSSP, 8-state):
-HHHHHHHHSTT-TTHHHHHHHHHTT-HHHHHHHHHHHHHHT-HHHHHHHHHTTTTTSHHHHHHHHHHHHHTT-HHHHHHHHHHHHHHT--TTSHHHHHHHHHHHHHHHHH--------

pLDDT: mean 85.78, std 16.81, range [35.97, 98.31]

Radius of gyration: 14.52 Å; chains: 1; bounding box: 43×33×31 Å

Organism: Brassica napus (NCBI:txid3708)